Protein AF-G2P7A4-F1 (afdb_monomer_lite)

Organism: Streptomyces violaceusniger (strain Tu 4113) (NCBI:txid653045)

Radius of gyration: 22.6 Å; chains: 1; bounding box: 51×27×84 Å

Structure (mmCIF, N/CA/C/O backbone):
data_AF-G2P7A4-F1
#
_entry.id   AF-G2P7A4-F1
#
loop_
_atom_site.group_PDB
_atom_site.id
_atom_site.type_symbol
_atom_site.label_atom_id
_atom_site.label_alt_id
_atom_site.label_comp_id
_atom_site.label_asym_id
_atom_site.label_entity_id
_atom_site.label_seq_id
_atom_site.pdbx_PDB_ins_code
_atom_site.Cartn_x
_atom_site.Cartn_y
_atom_site.Cartn_z
_atom_site.occupancy
_atom_site.B_iso_or_equiv
_atom_site.auth_seq_id
_atom_site.auth_comp_id
_atom_site.auth_asym_id
_atom_site.auth_atom_id
_atom_site.pdbx_PDB_model_num
ATOM 1 N N . MET A 1 1 ? 0.498 9.016 57.100 1.00 45.22 1 MET A N 1
ATOM 2 C CA . MET A 1 1 ? -0.504 8.075 56.561 1.00 45.22 1 MET A CA 1
ATOM 3 C C . MET A 1 1 ? -0.333 8.065 55.047 1.00 45.22 1 MET A C 1
ATOM 5 O O . MET A 1 1 ? -0.877 8.931 54.381 1.00 45.22 1 MET A O 1
ATOM 9 N N . SER A 1 2 ? 0.540 7.191 54.533 1.00 41.25 2 SER A N 1
ATOM 10 C CA . SER A 1 2 ? 0.817 7.061 53.093 1.00 41.25 2 SER A CA 1
ATOM 11 C C . SER A 1 2 ? -0.168 6.076 52.479 1.00 41.25 2 SER A C 1
ATOM 13 O O . SER A 1 2 ? -0.226 4.931 52.918 1.00 41.25 2 SER A O 1
ATOM 15 N N . SER A 1 3 ? -0.929 6.524 51.482 1.00 40.34 3 SER A N 1
ATOM 16 C CA . SER A 1 3 ? -1.832 5.683 50.697 1.00 40.34 3 SER A CA 1
ATOM 17 C C . SER A 1 3 ? -1.166 5.356 49.363 1.00 40.34 3 SER A C 1
ATOM 19 O O . SER A 1 3 ? -1.001 6.232 48.518 1.00 40.34 3 SER A O 1
ATOM 21 N N . THR A 1 4 ? -0.758 4.101 49.192 1.00 39.97 4 THR A N 1
ATOM 22 C CA . THR A 1 4 ? -0.244 3.553 47.933 1.00 39.97 4 THR A CA 1
ATOM 23 C C . THR A 1 4 ? -1.418 2.970 47.152 1.00 39.97 4 THR A C 1
ATOM 25 O O . THR A 1 4 ? -2.049 2.023 47.612 1.00 39.97 4 THR A O 1
ATOM 28 N N . VAL A 1 5 ? -1.720 3.528 45.978 1.00 39.47 5 VAL A N 1
ATOM 29 C CA . VAL A 1 5 ? -2.688 2.952 45.031 1.00 39.47 5 VAL A CA 1
ATOM 30 C C . VAL A 1 5 ? -1.926 2.040 44.061 1.00 39.47 5 VAL A C 1
ATOM 32 O O . VAL A 1 5 ? -1.013 2.528 43.392 1.00 39.47 5 VAL A O 1
ATOM 35 N N . PRO A 1 6 ? -2.248 0.740 43.953 1.00 40.22 6 PRO A N 1
ATOM 36 C CA . PRO A 1 6 ? -1.649 -0.118 42.940 1.00 40.22 6 PRO A CA 1
ATOM 37 C C . PRO A 1 6 ? -2.326 0.106 41.580 1.00 40.22 6 PRO A C 1
ATOM 39 O O . PRO A 1 6 ? -3.529 -0.088 41.418 1.00 40.22 6 PRO A O 1
ATOM 42 N N . ASN A 1 7 ? -1.525 0.512 40.595 1.00 36.56 7 ASN A N 1
ATOM 43 C CA . ASN A 1 7 ? -1.915 0.658 39.196 1.00 36.56 7 ASN A CA 1
ATOM 44 C C . ASN A 1 7 ? -1.811 -0.710 38.496 1.00 36.56 7 ASN A C 1
ATOM 46 O O . ASN A 1 7 ? -0.721 -1.140 38.123 1.00 36.56 7 ASN A O 1
ATOM 50 N N . HIS A 1 8 ? -2.932 -1.418 38.358 1.00 39.25 8 HIS A N 1
ATOM 51 C CA . HIS A 1 8 ? -3.013 -2.706 37.662 1.00 39.25 8 HIS A CA 1
ATOM 52 C C . HIS A 1 8 ? -3.440 -2.491 36.198 1.00 39.25 8 HIS A C 1
ATOM 54 O O . HIS A 1 8 ? -4.544 -2.844 35.787 1.00 39.25 8 HIS A O 1
ATOM 60 N N . LEU A 1 9 ? -2.561 -1.899 35.381 1.00 41.28 9 LEU A N 1
ATOM 61 C CA . LEU A 1 9 ? -2.730 -1.908 33.925 1.00 41.28 9 LEU A CA 1
ATOM 62 C C . LEU A 1 9 ? -2.403 -3.313 33.407 1.00 41.28 9 LEU A C 1
ATOM 64 O O . LEU A 1 9 ? -1.245 -3.710 33.283 1.00 41.28 9 LEU A O 1
ATOM 68 N N . SER A 1 10 ? -3.461 -4.085 33.160 1.00 48.38 10 SER A N 1
ATOM 69 C CA . SER A 1 10 ? -3.388 -5.411 32.555 1.00 48.38 10 SER A CA 1
ATOM 70 C C . SER A 1 10 ? -2.773 -5.323 31.161 1.00 48.38 10 SER A C 1
ATOM 72 O O . SER A 1 10 ? -3.287 -4.642 30.275 1.00 48.38 10 SER A O 1
ATOM 74 N N . GLN A 1 11 ? -1.676 -6.053 30.975 1.00 41.50 11 GLN A N 1
ATOM 75 C CA . GLN A 1 11 ? -1.030 -6.285 29.691 1.00 41.50 11 GLN A CA 1
ATOM 76 C C . GLN A 1 11 ? -1.980 -7.077 28.782 1.00 41.50 11 GLN A C 1
ATOM 78 O O . GLN A 1 11 ? -2.026 -8.306 28.813 1.00 41.50 11 GLN A O 1
ATOM 83 N N . VAL A 1 12 ? -2.763 -6.376 27.966 1.00 39.72 12 VAL A N 1
ATOM 84 C CA . VAL A 1 12 ? -3.417 -6.991 26.809 1.00 39.72 12 VAL A CA 1
ATOM 85 C C . VAL A 1 12 ? -2.357 -7.091 25.719 1.00 39.72 12 VAL A C 1
ATOM 87 O O . VAL A 1 12 ? -2.059 -6.126 25.022 1.00 39.72 12 VAL A O 1
ATOM 90 N N . THR A 1 13 ? -1.722 -8.257 25.627 1.00 47.97 13 THR A N 1
ATOM 91 C CA . THR A 1 13 ? -0.756 -8.570 24.573 1.00 47.97 13 THR A CA 1
ATOM 92 C C . THR A 1 13 ? -1.449 -8.593 23.207 1.00 47.97 13 THR A C 1
ATOM 94 O O . THR A 1 13 ? -2.620 -8.963 23.094 1.00 47.97 13 THR A O 1
ATOM 97 N N . ALA A 1 14 ? -0.715 -8.236 22.148 1.00 41.31 14 ALA A N 1
ATOM 98 C CA . ALA A 1 14 ? -1.199 -8.208 20.762 1.00 41.31 14 ALA A CA 1
ATOM 99 C C . ALA A 1 14 ? -1.868 -9.525 20.304 1.00 41.31 14 ALA A C 1
ATOM 101 O O . ALA A 1 14 ? -2.725 -9.520 19.422 1.00 41.31 14 ALA A O 1
ATOM 102 N N . ALA A 1 15 ? -1.538 -10.650 20.948 1.00 41.12 15 ALA A N 1
ATOM 103 C CA . ALA A 1 15 ? -2.163 -11.948 20.711 1.00 41.12 15 ALA A CA 1
ATOM 104 C C . ALA A 1 15 ? -3.667 -11.980 21.048 1.00 41.12 15 ALA A C 1
ATOM 106 O O . ALA A 1 15 ? -4.415 -12.703 20.397 1.00 41.12 15 ALA A O 1
ATOM 107 N N . LYS A 1 16 ? -4.133 -11.184 22.021 1.00 39.34 16 LYS A N 1
ATOM 108 C CA . LYS A 1 16 ? -5.538 -11.193 22.463 1.00 39.34 16 LYS A CA 1
ATOM 109 C C . LYS A 1 16 ? -6.453 -10.338 21.578 1.00 39.34 16 LYS A C 1
ATOM 111 O O . LYS A 1 16 ? -7.638 -10.626 21.483 1.00 39.34 16 LYS A O 1
ATOM 116 N N . VAL A 1 17 ? -5.900 -9.337 20.886 1.00 45.00 17 VAL A N 1
ATOM 117 C CA . VAL A 1 17 ? -6.639 -8.489 19.927 1.00 45.00 17 VAL A CA 1
ATOM 118 C C . VAL A 1 17 ? -6.922 -9.242 18.619 1.00 45.00 17 VAL A C 1
ATOM 120 O O . VAL A 1 17 ? -7.972 -9.056 18.013 1.00 45.00 17 VAL A O 1
ATOM 123 N N . ARG A 1 18 ? -6.044 -10.174 18.221 1.00 44.34 18 ARG A N 1
ATOM 124 C CA . ARG A 1 18 ? -6.181 -10.963 16.979 1.00 44.34 18 ARG A CA 1
ATOM 125 C C . ARG A 1 18 ? -7.376 -11.924 16.948 1.00 44.34 18 ARG A C 1
ATOM 127 O O . ARG A 1 18 ? -7.740 -12.371 15.869 1.00 44.34 18 ARG A O 1
ATOM 134 N N . ALA A 1 19 ? -7.978 -12.245 18.093 1.00 44.28 19 ALA A N 1
ATOM 135 C CA . ALA A 1 19 ? -9.075 -13.211 18.180 1.00 44.28 19 ALA A CA 1
ATOM 136 C C . ALA A 1 19 ? -10.484 -12.581 18.118 1.00 44.28 19 ALA A C 1
ATOM 138 O O . ALA A 1 19 ? -11.465 -13.318 18.128 1.00 44.28 19 ALA A O 1
ATOM 139 N N . ALA A 1 20 ? -10.606 -11.246 18.084 1.00 43.00 20 ALA A N 1
ATOM 140 C CA . ALA A 1 20 ? -11.881 -10.557 18.319 1.00 43.00 20 ALA A CA 1
ATOM 141 C C . ALA A 1 20 ? -12.606 -10.028 17.064 1.00 43.00 20 ALA A C 1
ATOM 143 O O . ALA A 1 20 ? -13.711 -9.511 17.196 1.00 43.00 20 ALA A O 1
ATOM 144 N N . LEU A 1 21 ? -12.036 -10.156 15.859 1.00 40.84 21 LEU A N 1
ATOM 145 C CA . LEU A 1 21 ? -12.681 -9.705 14.617 1.00 40.84 21 LEU A CA 1
ATOM 146 C C . LEU A 1 21 ? -12.811 -10.869 13.624 1.00 40.84 21 LEU A C 1
ATOM 148 O O . LEU A 1 21 ? -11.877 -11.133 12.864 1.00 40.84 21 LEU A O 1
ATOM 152 N N . PRO A 1 22 ? -13.941 -11.600 13.620 1.00 38.84 22 PRO A N 1
ATOM 153 C CA . PRO A 1 22 ? -14.238 -12.522 12.533 1.00 38.84 22 PRO A CA 1
ATOM 154 C C . PRO A 1 22 ? -14.426 -11.717 11.237 1.00 38.84 22 PRO A C 1
ATOM 156 O O . PRO A 1 22 ? -15.306 -10.867 11.168 1.00 38.84 22 PRO A O 1
ATOM 159 N N . GLY A 1 23 ? -13.598 -11.976 10.219 1.00 45.53 23 GLY A N 1
ATOM 160 C CA . GLY A 1 23 ? -13.820 -11.462 8.859 1.00 45.53 23 GLY A CA 1
ATOM 161 C C . GLY A 1 23 ? -12.679 -10.678 8.208 1.00 45.53 23 GLY A C 1
ATOM 162 O O . GLY A 1 23 ? -12.798 -10.384 7.026 1.00 45.53 23 GLY A O 1
ATOM 163 N N . ILE A 1 24 ? -11.573 -10.376 8.901 1.00 45.38 24 ILE A N 1
ATOM 164 C CA . ILE A 1 24 ? -10.385 -9.799 8.243 1.00 45.38 24 ILE A CA 1
ATOM 165 C C . ILE A 1 24 ? -9.489 -10.954 7.774 1.00 45.38 24 ILE A C 1
ATOM 167 O O . ILE A 1 24 ? -8.950 -11.669 8.627 1.00 45.38 24 ILE A O 1
ATOM 171 N N . PRO A 1 25 ? -9.310 -11.177 6.457 1.00 43.38 25 PRO A N 1
ATOM 172 C CA . PRO A 1 25 ? -8.345 -12.151 5.968 1.00 43.38 25 PRO A CA 1
ATOM 173 C C . PRO A 1 25 ? -6.956 -11.771 6.488 1.00 43.38 25 PRO A C 1
ATOM 175 O O . PRO A 1 25 ? -6.460 -10.678 6.219 1.00 43.38 25 PRO A O 1
ATOM 178 N N . GLN A 1 26 ? -6.322 -12.657 7.260 1.00 48.78 26 GLN A N 1
ATOM 179 C CA . GLN A 1 26 ? -4.912 -12.486 7.591 1.00 48.78 26 GLN A CA 1
ATOM 180 C C . GLN A 1 26 ? -4.106 -12.710 6.316 1.00 48.78 26 GLN A C 1
ATOM 182 O O . GLN A 1 26 ? -4.033 -13.831 5.814 1.00 48.78 26 GLN A O 1
ATOM 187 N N . GLN A 1 27 ? -3.507 -11.645 5.791 1.00 47.47 27 GLN A N 1
ATOM 188 C CA . GLN A 1 27 ? -2.540 -11.765 4.711 1.00 47.47 27 GLN A CA 1
ATOM 189 C C . GLN A 1 27 ? -1.304 -12.492 5.278 1.00 47.47 27 GLN A C 1
ATOM 191 O O . GLN A 1 27 ? -0.751 -12.043 6.289 1.00 47.47 27 GLN A O 1
ATOM 196 N N . PRO A 1 28 ? -0.890 -13.643 4.717 1.00 39.47 28 PRO A N 1
ATOM 197 C CA . PRO A 1 28 ? 0.279 -14.353 5.210 1.00 39.47 28 PRO A CA 1
ATOM 198 C C . PRO A 1 28 ? 1.520 -13.483 5.000 1.00 39.47 28 PRO A C 1
ATOM 200 O O . PRO A 1 28 ? 1.812 -13.054 3.884 1.00 39.47 28 PRO A O 1
ATOM 203 N N . ALA A 1 29 ? 2.260 -13.227 6.080 1.00 45.28 29 ALA A N 1
ATOM 204 C CA . ALA A 1 29 ? 3.572 -12.608 5.991 1.00 45.28 29 ALA A CA 1
ATOM 205 C C . ALA A 1 29 ? 4.505 -13.587 5.268 1.00 45.28 29 ALA A C 1
ATOM 207 O O . ALA A 1 29 ? 4.845 -14.638 5.812 1.00 45.28 29 ALA A O 1
ATOM 208 N N . ARG A 1 30 ? 4.888 -13.275 4.027 1.00 46.78 30 ARG A N 1
ATOM 209 C CA . ARG A 1 30 ? 5.961 -14.005 3.354 1.00 46.78 30 ARG A CA 1
ATOM 210 C C . ARG A 1 30 ? 7.271 -13.592 4.022 1.00 46.78 30 ARG A C 1
ATOM 212 O O . ARG A 1 30 ? 7.644 -12.423 4.004 1.00 46.78 30 ARG A O 1
ATOM 219 N N . GLU A 1 31 ? 7.901 -14.560 4.676 1.00 44.41 31 GLU A N 1
ATOM 220 C CA . GLU A 1 31 ? 9.216 -14.444 5.298 1.00 44.41 31 GLU A CA 1
ATOM 221 C C . GLU A 1 31 ? 10.221 -13.942 4.251 1.00 44.41 31 GLU A C 1
ATOM 223 O O . GLU A 1 31 ? 10.240 -14.438 3.122 1.00 44.41 31 GLU A O 1
ATOM 228 N N . ALA A 1 32 ? 10.986 -12.905 4.597 1.00 50.00 32 ALA A N 1
ATOM 229 C CA . ALA A 1 32 ? 11.950 -12.281 3.701 1.00 50.00 32 ALA A CA 1
ATOM 230 C C . ALA A 1 32 ? 13.029 -13.308 3.324 1.00 50.00 32 ALA A C 1
ATOM 232 O O . ALA A 1 32 ? 13.925 -13.592 4.117 1.00 50.00 32 ALA A O 1
ATOM 233 N N . ALA A 1 33 ? 12.900 -13.903 2.139 1.00 49.16 33 ALA A N 1
ATOM 234 C CA . ALA A 1 33 ? 13.882 -14.828 1.601 1.00 49.16 33 ALA A CA 1
ATOM 235 C C . ALA A 1 33 ? 15.216 -14.106 1.343 1.00 49.16 33 ALA A C 1
ATOM 237 O O . ALA A 1 33 ? 15.243 -12.921 1.006 1.00 49.16 33 ALA A O 1
ATOM 238 N N . ASP A 1 34 ? 16.299 -14.857 1.536 1.00 47.84 34 ASP A N 1
ATOM 239 C CA . ASP A 1 34 ? 17.701 -14.508 1.302 1.00 47.84 34 ASP A CA 1
ATOM 240 C C . ASP A 1 34 ? 17.876 -13.743 -0.025 1.00 47.84 34 ASP A C 1
ATOM 242 O O . ASP A 1 34 ? 17.571 -14.264 -1.101 1.00 47.84 34 ASP A O 1
ATOM 246 N N . ARG A 1 35 ? 18.272 -12.468 0.059 1.00 55.62 35 ARG A N 1
ATOM 247 C CA . ARG A 1 35 ? 18.278 -11.541 -1.080 1.00 55.62 35 ARG A CA 1
ATOM 248 C C . ARG A 1 35 ? 19.548 -11.737 -1.899 1.00 55.62 35 ARG A C 1
ATOM 250 O O . ARG A 1 35 ? 20.642 -11.430 -1.437 1.00 55.62 35 ARG A O 1
ATOM 257 N N . SER A 1 36 ? 19.399 -12.239 -3.121 1.00 55.47 36 SER A N 1
ATOM 258 C CA . SER A 1 36 ? 20.453 -12.178 -4.132 1.00 55.47 36 SER A CA 1
ATOM 259 C C . SER A 1 36 ? 20.426 -10.799 -4.793 1.00 55.47 36 SER A C 1
ATOM 261 O O . SER A 1 36 ? 19.370 -10.367 -5.241 1.00 55.47 36 SER A O 1
ATOM 263 N N . ASP A 1 37 ? 21.576 -10.125 -4.880 1.00 61.28 37 ASP A N 1
ATOM 264 C CA . ASP A 1 37 ? 21.708 -8.781 -5.477 1.00 61.28 37 ASP A CA 1
ATOM 265 C C . ASP A 1 37 ? 21.516 -8.751 -7.013 1.00 61.28 37 ASP A C 1
ATOM 267 O O . ASP A 1 37 ? 21.608 -7.690 -7.630 1.00 61.28 37 ASP A O 1
ATOM 271 N N . ALA A 1 38 ? 21.283 -9.897 -7.663 1.00 65.56 38 ALA A N 1
ATOM 272 C CA . ALA A 1 38 ? 21.059 -9.962 -9.105 1.00 65.56 38 ALA A CA 1
ATOM 273 C C . ALA A 1 38 ? 19.557 -9.845 -9.439 1.00 65.56 38 ALA A C 1
ATOM 275 O O . ALA A 1 38 ? 18.755 -10.577 -8.849 1.00 65.56 38 ALA A O 1
ATOM 276 N N . PRO A 1 39 ? 19.158 -8.989 -10.403 1.00 71.25 39 PRO A N 1
ATOM 277 C CA . PRO A 1 39 ? 17.772 -8.920 -10.850 1.00 71.25 39 PRO A CA 1
ATOM 278 C C . PRO A 1 39 ? 17.309 -10.288 -11.358 1.00 71.25 39 PRO A C 1
ATOM 280 O O . PRO A 1 39 ? 18.023 -10.989 -12.080 1.00 71.25 39 PRO A O 1
ATOM 283 N N . THR A 1 40 ? 16.104 -10.682 -10.950 1.00 86.00 40 THR A N 1
ATOM 284 C CA . THR A 1 40 ? 15.512 -11.952 -11.375 1.00 86.00 40 THR A CA 1
ATOM 285 C C . THR A 1 40 ? 14.758 -11.727 -12.676 1.00 86.00 40 THR A C 1
ATOM 287 O O . THR A 1 40 ? 13.942 -10.813 -12.766 1.00 86.00 40 THR A O 1
ATOM 290 N N . LEU A 1 41 ? 15.017 -12.560 -13.687 1.00 94.19 41 LEU A N 1
ATOM 291 C CA . LEU A 1 41 ? 14.226 -12.540 -14.914 1.00 94.19 41 LEU A CA 1
ATOM 292 C C . LEU A 1 41 ? 12.868 -13.197 -14.668 1.00 94.19 41 LEU A C 1
ATOM 294 O O . LEU A 1 41 ? 12.808 -14.380 -14.324 1.00 94.19 41 LEU A O 1
ATOM 298 N N . SER A 1 42 ? 11.793 -12.449 -14.901 1.00 94.19 42 SER A N 1
ATOM 299 C CA . SER A 1 42 ? 10.417 -12.941 -14.790 1.00 94.19 42 SER A CA 1
ATOM 300 C C . SER A 1 42 ? 9.715 -12.889 -16.147 1.00 94.19 42 SER A C 1
ATOM 302 O O . SER A 1 42 ? 9.976 -11.971 -16.929 1.00 94.19 42 SER A O 1
ATOM 304 N N . PRO A 1 43 ? 8.844 -13.862 -16.467 1.00 97.38 43 PRO A N 1
ATOM 305 C CA . PRO A 1 43 ? 8.045 -13.808 -17.684 1.00 97.38 43 PRO A CA 1
ATOM 306 C C . PRO A 1 43 ? 6.958 -12.726 -17.575 1.00 97.38 43 PRO A C 1
ATOM 308 O O . PRO A 1 43 ? 6.383 -12.542 -16.504 1.00 97.38 43 PRO A O 1
ATOM 311 N N . ALA A 1 44 ? 6.657 -12.057 -18.687 1.00 97.44 44 ALA A N 1
ATOM 312 C CA . ALA A 1 44 ? 5.577 -11.082 -18.823 1.00 97.44 44 ALA A CA 1
ATOM 313 C C . ALA A 1 44 ? 4.817 -11.288 -20.140 1.00 97.44 44 ALA A C 1
ATOM 315 O O . ALA A 1 44 ? 5.422 -11.694 -21.139 1.00 97.44 44 ALA A O 1
ATOM 316 N N . LEU A 1 45 ? 3.512 -11.008 -20.152 1.00 98.00 45 LEU A N 1
ATOM 317 C CA . LEU A 1 45 ? 2.660 -11.139 -21.336 1.00 98.00 45 LEU A CA 1
ATOM 318 C C . LEU A 1 45 ? 2.415 -9.768 -21.984 1.00 98.00 45 LEU A C 1
ATOM 320 O O . LEU A 1 45 ? 1.768 -8.917 -21.390 1.00 98.00 45 LEU A O 1
ATOM 324 N N . VAL A 1 46 ? 2.936 -9.558 -23.197 1.00 97.38 46 VAL A N 1
ATOM 325 C CA . VAL A 1 46 ? 2.821 -8.292 -23.941 1.00 97.38 46 VAL A CA 1
ATOM 326 C C . VAL A 1 46 ? 2.304 -8.559 -25.348 1.00 97.38 46 VAL A C 1
ATOM 328 O O . VAL A 1 46 ? 2.975 -9.226 -26.138 1.00 97.38 46 VAL A O 1
ATOM 331 N N . GLN A 1 47 ? 1.131 -8.027 -25.684 1.00 97.19 47 GLN A N 1
ATOM 332 C CA . GLN A 1 47 ? 0.459 -8.241 -26.973 1.00 97.19 47 GLN A CA 1
ATOM 333 C C . GLN A 1 47 ? 0.392 -9.728 -27.381 1.00 97.19 47 GLN A C 1
ATOM 335 O O . GLN A 1 47 ? 0.685 -10.104 -28.522 1.00 97.19 47 GLN A O 1
ATOM 340 N N . GLY A 1 48 ? 0.061 -10.600 -26.429 1.00 96.75 48 GLY A N 1
ATOM 341 C CA . GLY A 1 48 ? -0.017 -12.049 -26.606 1.00 96.75 48 GLY A CA 1
ATOM 342 C C . GLY A 1 48 ? 1.337 -12.760 -26.726 1.00 96.75 48 GLY A C 1
ATOM 343 O O . GLY A 1 48 ? 1.371 -13.961 -27.006 1.00 96.75 48 GLY A O 1
ATOM 344 N N . GLN A 1 49 ? 2.456 -12.055 -26.530 1.00 97.81 49 GLN A N 1
ATOM 345 C CA . GLN A 1 49 ? 3.804 -12.620 -26.549 1.00 97.81 49 GLN A CA 1
ATOM 346 C C . GLN A 1 49 ? 4.377 -12.716 -25.138 1.00 97.81 49 GLN A C 1
ATOM 348 O O . GLN A 1 49 ? 4.325 -11.763 -24.368 1.00 97.81 49 GLN A O 1
ATOM 353 N N . THR A 1 50 ? 4.982 -13.857 -24.807 1.00 98.06 50 THR A N 1
ATOM 354 C CA . THR A 1 50 ? 5.759 -13.989 -23.571 1.00 98.06 50 THR A CA 1
ATOM 355 C C . THR A 1 50 ? 7.162 -13.435 -23.783 1.00 98.06 50 THR A C 1
ATOM 357 O O . THR A 1 50 ? 7.928 -13.965 -24.590 1.00 98.06 50 THR A O 1
ATOM 360 N N . ILE A 1 51 ? 7.506 -12.397 -23.028 1.00 97.12 51 ILE A N 1
ATOM 361 C CA . ILE A 1 51 ? 8.857 -11.838 -22.936 1.00 97.12 51 ILE A CA 1
ATOM 362 C C . ILE A 1 51 ? 9.427 -12.081 -21.536 1.00 97.12 51 ILE A C 1
ATOM 364 O O . ILE A 1 51 ? 8.693 -12.450 -20.624 1.00 97.12 51 ILE A O 1
ATOM 368 N N . TYR A 1 52 ? 10.731 -11.874 -21.356 1.00 96.69 52 TYR A N 1
ATOM 369 C CA . TYR A 1 52 ? 11.373 -11.906 -20.040 1.00 96.69 52 TYR A CA 1
ATOM 370 C C . TYR A 1 52 ? 11.881 -10.513 -19.695 1.00 96.69 52 TYR A C 1
ATOM 372 O O . TYR A 1 52 ? 12.573 -9.894 -20.505 1.00 96.69 52 TYR A O 1
ATOM 380 N N . ILE A 1 53 ? 11.541 -10.046 -18.500 1.00 94.38 53 ILE A N 1
ATOM 381 C CA . ILE A 1 53 ? 11.913 -8.730 -17.982 1.00 94.38 53 ILE A CA 1
ATOM 382 C C . ILE A 1 53 ? 12.741 -8.874 -16.712 1.00 94.38 53 ILE A C 1
ATOM 384 O O . ILE A 1 53 ? 12.621 -9.864 -15.989 1.00 94.38 53 ILE A O 1
ATOM 388 N N . GLU A 1 54 ? 13.566 -7.875 -16.430 1.00 93.25 54 GLU A N 1
ATOM 389 C CA . GLU A 1 54 ? 14.276 -7.777 -15.160 1.00 93.25 54 GLU A CA 1
ATOM 390 C C . GLU A 1 54 ? 13.322 -7.278 -14.075 1.00 93.25 54 GLU A C 1
ATOM 392 O O . GLU A 1 54 ? 12.743 -6.203 -14.195 1.00 93.25 54 GLU A O 1
ATOM 397 N N . CYS A 1 55 ? 13.162 -8.054 -13.006 1.00 92.75 55 CYS A N 1
ATOM 398 C CA . CYS A 1 55 ? 12.390 -7.653 -11.840 1.00 92.75 55 CYS A CA 1
ATOM 399 C C . CYS A 1 55 ? 13.319 -7.306 -10.669 1.00 92.75 55 CYS A C 1
ATOM 401 O O . CYS A 1 55 ? 14.212 -8.103 -10.344 1.00 92.75 55 CYS A O 1
ATOM 403 N N . PRO A 1 56 ? 13.076 -6.173 -9.981 1.00 91.25 56 PRO A N 1
ATOM 404 C CA . PRO A 1 56 ? 13.659 -5.911 -8.671 1.00 91.25 56 PRO A CA 1
ATOM 405 C C . PRO A 1 56 ? 13.328 -7.024 -7.667 1.00 91.25 56 PRO A C 1
ATOM 407 O O . PRO A 1 56 ? 12.291 -7.680 -7.774 1.00 91.25 56 PRO A O 1
ATOM 410 N N . ASP A 1 57 ? 14.171 -7.189 -6.648 1.00 91.00 57 ASP A N 1
ATOM 411 C CA . ASP A 1 57 ? 14.021 -8.197 -5.586 1.00 91.00 57 ASP A CA 1
ATOM 412 C C . ASP A 1 57 ? 12.692 -8.085 -4.815 1.00 91.00 57 ASP A C 1
ATOM 414 O O . ASP A 1 57 ? 12.145 -9.080 -4.337 1.00 91.00 57 ASP A O 1
ATOM 418 N N . TYR A 1 58 ? 12.157 -6.870 -4.703 1.00 91.75 58 TYR A N 1
ATOM 419 C CA . TYR A 1 58 ? 10.884 -6.597 -4.049 1.00 91.75 58 TYR A CA 1
ATOM 420 C C . TYR A 1 58 ? 9.663 -6.827 -4.948 1.00 91.75 58 TYR A C 1
ATOM 422 O O . TYR A 1 58 ? 8.539 -6.785 -4.442 1.00 91.75 58 TYR A O 1
ATOM 430 N N . CYS A 1 59 ? 9.844 -7.023 -6.257 1.00 94.69 59 CYS A N 1
ATOM 431 C CA . CYS A 1 59 ? 8.729 -7.153 -7.186 1.00 94.69 59 CYS A CA 1
ATOM 432 C C . CYS A 1 59 ? 7.956 -8.449 -6.911 1.00 94.69 59 CYS A C 1
ATOM 434 O O . CYS A 1 59 ? 8.516 -9.543 -6.887 1.00 94.69 59 CYS A O 1
ATOM 436 N N . GLN A 1 60 ? 6.651 -8.318 -6.693 1.00 95.31 60 GLN A N 1
ATOM 437 C CA . GLN A 1 60 ? 5.723 -9.423 -6.439 1.00 95.31 60 GLN A CA 1
ATOM 438 C C . GLN A 1 60 ? 4.557 -9.435 -7.434 1.00 95.31 60 GLN A C 1
ATOM 440 O O . GLN A 1 60 ? 3.637 -10.236 -7.271 1.00 95.31 60 GLN A O 1
ATOM 445 N N . ALA A 1 61 ? 4.580 -8.549 -8.432 1.00 92.75 61 ALA A N 1
ATOM 446 C CA . ALA A 1 61 ? 3.570 -8.486 -9.476 1.00 92.75 61 ALA A CA 1
ATOM 447 C C . ALA A 1 61 ? 3.585 -9.761 -10.336 1.00 92.75 61 ALA A C 1
ATOM 449 O O . ALA A 1 61 ? 4.645 -10.267 -10.712 1.00 92.75 61 ALA A O 1
ATOM 450 N N . ASP A 1 62 ? 2.396 -10.273 -10.657 1.00 94.69 62 ASP A N 1
ATOM 451 C CA . ASP A 1 62 ? 2.232 -11.337 -11.644 1.00 94.69 62 ASP A CA 1
ATOM 452 C C . ASP A 1 62 ? 2.112 -10.715 -13.039 1.00 94.69 62 ASP A C 1
ATOM 454 O O . ASP A 1 62 ? 1.024 -10.373 -13.498 1.00 94.69 62 ASP A O 1
ATOM 458 N N . HIS A 1 63 ? 3.249 -10.565 -13.716 1.00 95.88 63 HIS A N 1
ATOM 459 C CA . HIS A 1 63 ? 3.313 -9.964 -15.050 1.00 95.88 63 HIS A CA 1
ATOM 460 C C . HIS A 1 63 ? 2.705 -10.845 -16.161 1.00 95.88 63 HIS A C 1
ATOM 462 O O . HIS A 1 63 ? 2.680 -10.438 -17.321 1.00 95.88 63 HIS A O 1
ATOM 468 N N . MET A 1 64 ? 2.227 -12.051 -15.833 1.00 97.12 64 MET A N 1
ATOM 469 C CA . MET A 1 64 ? 1.500 -12.931 -16.752 1.00 97.12 64 MET A CA 1
ATOM 470 C C . MET A 1 64 ? -0.021 -12.873 -16.550 1.00 97.12 64 MET A C 1
ATOM 472 O O . MET A 1 64 ? -0.752 -13.468 -17.345 1.00 97.12 64 MET A O 1
ATOM 476 N N . ALA A 1 65 ? -0.505 -12.198 -15.501 1.00 95.44 65 ALA A N 1
ATOM 477 C CA . ALA A 1 65 ? -1.930 -12.122 -15.182 1.00 95.44 65 ALA A CA 1
ATOM 478 C C . ALA A 1 65 ? -2.728 -11.255 -16.171 1.00 95.44 65 ALA A C 1
ATOM 480 O O . ALA A 1 65 ? -3.928 -11.476 -16.342 1.00 95.44 65 ALA A O 1
ATOM 481 N N . GLU A 1 66 ? -2.072 -10.296 -16.825 1.00 91.94 66 GLU A N 1
ATOM 482 C CA . GLU A 1 66 ? -2.679 -9.371 -17.781 1.00 91.94 66 GLU A CA 1
ATOM 483 C C . GLU A 1 66 ? -1.840 -9.282 -19.061 1.00 91.94 66 GLU A C 1
ATOM 485 O O . GLU A 1 66 ? -0.612 -9.278 -19.009 1.00 91.94 66 GLU A O 1
ATOM 490 N N . ASP A 1 67 ? -2.519 -9.232 -20.212 1.00 95.62 67 ASP A N 1
ATOM 491 C CA . ASP A 1 67 ? -1.894 -8.999 -21.516 1.00 95.62 67 ASP A CA 1
ATOM 492 C C . ASP A 1 67 ? -1.793 -7.493 -21.769 1.00 95.62 67 ASP A C 1
ATOM 494 O O . ASP A 1 67 ? -2.747 -6.851 -22.219 1.00 95.62 67 ASP A O 1
ATOM 498 N N . ILE A 1 68 ? -0.644 -6.921 -21.425 1.00 94.44 68 ILE A N 1
ATOM 499 C CA . ILE A 1 68 ? -0.414 -5.477 -21.493 1.00 94.44 68 ILE A CA 1
ATOM 500 C C . ILE A 1 68 ? -0.086 -5.010 -22.917 1.00 94.44 68 ILE A C 1
ATOM 502 O O . ILE A 1 68 ? 0.498 -5.726 -23.738 1.00 94.44 68 ILE A O 1
ATOM 506 N N . ALA A 1 69 ? -0.463 -3.766 -23.220 1.00 95.25 69 ALA A N 1
ATOM 507 C CA . ALA A 1 69 ? -0.343 -3.202 -24.561 1.00 95.25 69 ALA A CA 1
ATOM 508 C C . ALA A 1 69 ? 1.094 -2.796 -24.916 1.00 95.25 69 ALA A C 1
ATOM 510 O O . ALA A 1 69 ? 1.516 -3.005 -26.057 1.00 95.25 69 ALA A O 1
ATOM 511 N N . PHE A 1 70 ? 1.843 -2.224 -23.969 1.00 93.94 70 PHE A N 1
ATOM 512 C CA . PHE A 1 70 ? 3.212 -1.766 -24.185 1.00 93.94 70 PHE A CA 1
ATOM 513 C C . PHE A 1 70 ? 4.130 -2.242 -23.062 1.00 93.94 70 PHE A C 1
ATOM 515 O O . PHE A 1 70 ? 3.764 -2.223 -21.895 1.00 93.94 70 PHE A O 1
ATOM 522 N N . ILE A 1 71 ? 5.369 -2.612 -23.406 1.00 91.00 71 ILE A N 1
ATOM 523 C CA . ILE A 1 71 ? 6.383 -3.013 -22.413 1.00 91.00 71 ILE A CA 1
ATOM 524 C C . ILE A 1 71 ? 6.670 -1.909 -21.382 1.00 91.00 71 ILE A C 1
ATOM 526 O O . ILE A 1 71 ? 7.044 -2.208 -20.256 1.00 91.00 71 ILE A O 1
ATOM 530 N N . GLY A 1 72 ? 6.483 -0.641 -21.767 1.00 89.12 72 GLY A N 1
ATOM 531 C CA . GLY A 1 72 ? 6.639 0.507 -20.873 1.00 89.12 72 GLY A CA 1
ATOM 532 C C . GLY A 1 72 ? 5.528 0.643 -19.830 1.00 89.12 72 GLY A C 1
ATOM 533 O O . GLY A 1 72 ? 5.721 1.383 -18.878 1.00 89.12 72 GLY A O 1
ATOM 534 N N . ASP A 1 73 ? 4.418 -0.085 -19.979 1.00 91.00 73 ASP A N 1
ATOM 535 C CA . ASP A 1 73 ? 3.320 -0.104 -19.004 1.00 91.00 73 ASP A CA 1
ATOM 536 C C . ASP A 1 73 ? 3.530 -1.186 -17.925 1.00 91.00 73 ASP A C 1
ATOM 538 O O . ASP A 1 73 ? 2.640 -1.460 -17.123 1.00 91.00 73 ASP A O 1
ATOM 542 N N . ILE A 1 74 ? 4.685 -1.864 -17.919 1.00 91.75 74 ILE A N 1
ATOM 543 C CA . ILE A 1 74 ? 5.016 -2.830 -16.873 1.00 91.75 74 ILE A CA 1
ATOM 544 C C . ILE A 1 74 ? 5.421 -2.090 -15.604 1.00 91.75 74 ILE A C 1
ATOM 546 O O . ILE A 1 74 ? 6.530 -1.566 -15.503 1.00 91.75 74 ILE A O 1
ATOM 550 N N . ASP A 1 75 ? 4.561 -2.166 -14.596 1.00 91.81 75 ASP A N 1
ATOM 551 C CA . ASP A 1 75 ? 4.866 -1.670 -13.261 1.00 91.81 75 ASP A CA 1
ATOM 552 C C . ASP A 1 75 ? 5.499 -2.750 -12.383 1.00 91.81 75 ASP A C 1
ATOM 554 O O . ASP A 1 75 ? 4.972 -3.854 -12.220 1.00 91.81 75 ASP A O 1
ATOM 558 N N . HIS A 1 76 ? 6.613 -2.408 -11.737 1.00 94.06 76 HIS A N 1
ATOM 559 C CA . HIS A 1 76 ? 7.203 -3.230 -10.685 1.00 94.06 76 HIS A CA 1
ATOM 560 C C . HIS A 1 76 ? 6.717 -2.765 -9.320 1.00 94.06 76 HIS A C 1
ATOM 562 O O . HIS A 1 76 ? 6.823 -1.586 -8.989 1.00 94.06 76 HIS A O 1
ATOM 568 N N . GLY A 1 77 ? 6.253 -3.694 -8.487 1.00 94.88 77 GLY A N 1
ATOM 569 C CA . GLY A 1 77 ? 5.805 -3.361 -7.143 1.00 94.88 77 GLY A CA 1
ATOM 570 C C . GLY A 1 77 ? 5.609 -4.565 -6.238 1.00 94.88 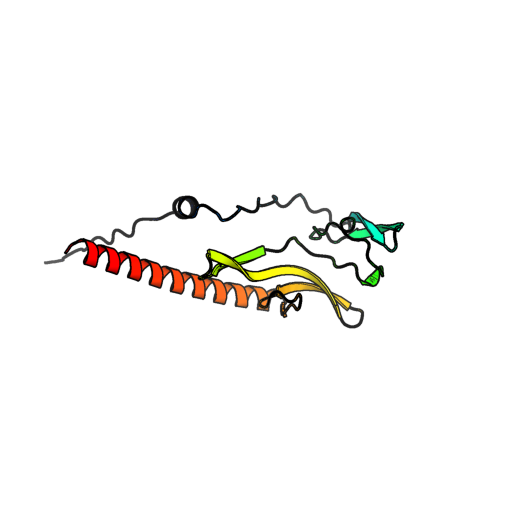77 GLY A C 1
ATOM 571 O O . GLY A 1 77 ? 5.573 -5.712 -6.688 1.00 94.88 77 GLY A O 1
ATOM 572 N N . THR A 1 78 ? 5.501 -4.303 -4.939 1.00 96.44 78 THR A N 1
ATOM 573 C CA . THR A 1 78 ? 5.076 -5.312 -3.962 1.00 96.44 78 THR A CA 1
ATOM 574 C C . THR A 1 78 ? 3.570 -5.540 -4.049 1.00 96.44 78 THR A C 1
ATOM 576 O O . THR A 1 78 ? 2.830 -4.699 -4.561 1.00 96.44 78 THR A O 1
ATOM 579 N N . MET A 1 79 ? 3.087 -6.628 -3.445 1.00 93.88 79 MET A N 1
ATOM 580 C CA . MET A 1 79 ? 1.664 -6.729 -3.132 1.00 93.88 79 MET A CA 1
ATOM 581 C C . MET A 1 79 ? 1.238 -5.574 -2.217 1.00 93.88 79 MET A C 1
ATOM 583 O O . MET A 1 79 ? 1.978 -5.248 -1.280 1.00 93.88 79 MET A O 1
ATOM 587 N N . PRO A 1 80 ? 0.064 -4.970 -2.456 1.00 93.44 80 PRO A N 1
ATOM 588 C CA . PRO A 1 80 ? -0.416 -3.886 -1.623 1.00 93.44 80 PRO A CA 1
ATOM 589 C C . PRO A 1 80 ? -0.761 -4.346 -0.207 1.00 93.44 80 PRO A C 1
ATOM 591 O O . PRO A 1 80 ? -1.233 -5.466 0.029 1.00 93.44 80 PRO A O 1
ATOM 594 N N . VAL A 1 81 ? -0.537 -3.444 0.743 1.00 95.19 81 VAL A N 1
ATOM 595 C CA . VAL A 1 81 ? -1.058 -3.513 2.105 1.00 95.19 81 VAL A CA 1
ATOM 596 C C . VAL A 1 81 ? -2.278 -2.609 2.163 1.00 95.19 81 VAL A C 1
ATOM 598 O O . VAL A 1 81 ? -2.164 -1.394 2.033 1.00 95.19 81 VAL A O 1
ATOM 601 N N . VAL A 1 82 ? -3.447 -3.214 2.362 1.00 94.75 82 VAL A N 1
ATOM 602 C CA . VAL A 1 82 ? -4.730 -2.514 2.268 1.00 94.75 82 VAL A CA 1
ATOM 603 C C . VAL A 1 82 ? -5.326 -2.282 3.653 1.00 94.75 82 VAL A C 1
ATOM 605 O O . VAL A 1 82 ? -5.525 -3.227 4.421 1.00 94.75 82 VAL A O 1
ATOM 608 N N . LEU A 1 83 ? -5.666 -1.030 3.957 1.00 94.12 83 LEU A N 1
ATOM 609 C CA . LEU A 1 83 ? -6.566 -0.677 5.048 1.00 94.12 83 LEU A CA 1
ATOM 610 C C . LEU A 1 83 ? -8.001 -0.674 4.537 1.00 94.12 83 LEU A C 1
ATOM 612 O O . LEU A 1 83 ? -8.345 0.025 3.583 1.00 94.12 83 LEU A O 1
ATOM 616 N N . ALA A 1 84 ? -8.848 -1.421 5.231 1.00 91.94 84 ALA A N 1
ATOM 617 C CA . ALA A 1 84 ? -10.250 -1.541 4.897 1.00 91.94 84 ALA A CA 1
ATOM 618 C C . ALA A 1 84 ? -11.111 -1.161 6.109 1.00 91.94 84 ALA A C 1
ATOM 620 O O . ALA A 1 84 ? -10.795 -1.551 7.238 1.00 91.94 84 ALA A O 1
ATOM 621 N N . VAL A 1 85 ? -12.179 -0.398 5.886 1.00 91.00 85 VAL A N 1
ATOM 622 C CA . VAL A 1 85 ? -13.091 0.076 6.936 1.00 91.00 85 VAL A CA 1
ATOM 623 C C . VAL A 1 85 ? -14.519 -0.401 6.673 1.00 91.00 85 VAL A C 1
ATOM 625 O O . VAL A 1 85 ? -14.943 -0.475 5.520 1.00 91.00 85 VAL A O 1
ATOM 628 N N . PRO A 1 86 ? -15.281 -0.753 7.722 1.00 91.69 86 PRO A N 1
ATOM 629 C CA . PRO A 1 86 ? -16.681 -1.109 7.562 1.00 91.69 86 PRO A CA 1
ATOM 630 C C . PRO A 1 86 ? -17.511 0.126 7.202 1.00 91.69 86 PRO A C 1
ATOM 632 O O . PRO A 1 86 ? -17.328 1.205 7.767 1.00 91.69 86 PRO A O 1
ATOM 635 N N . THR A 1 87 ? -18.472 -0.059 6.306 1.00 91.12 87 THR A N 1
ATOM 636 C CA . THR A 1 87 ?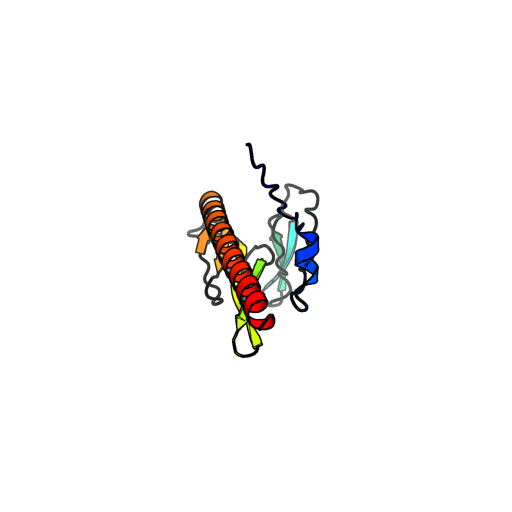 -19.455 0.955 5.914 1.00 91.12 87 THR A CA 1
ATOM 637 C C . THR A 1 87 ? -20.814 0.658 6.549 1.00 91.12 87 THR A C 1
ATOM 639 O O . THR A 1 87 ? -21.077 -0.444 7.039 1.00 91.12 87 THR A O 1
ATOM 642 N N . TYR A 1 88 ? -21.719 1.640 6.523 1.00 89.06 88 TYR A N 1
ATOM 643 C CA . TYR A 1 88 ? -23.079 1.467 7.042 1.00 89.06 88 TYR A CA 1
ATOM 644 C C . TYR A 1 88 ? -23.863 0.353 6.325 1.00 89.06 88 TYR A C 1
ATOM 646 O O . TYR A 1 88 ? -24.667 -0.327 6.959 1.00 89.06 88 TYR A O 1
ATOM 654 N N . SER A 1 89 ? -23.622 0.132 5.026 1.00 90.62 89 SER A N 1
ATOM 655 C CA . SER A 1 89 ? -24.274 -0.934 4.248 1.00 90.62 89 SER A CA 1
ATOM 656 C C . SER A 1 89 ? -23.793 -2.341 4.627 1.00 90.62 89 SER A C 1
ATOM 658 O O . SER A 1 89 ? -24.344 -3.323 4.133 1.00 90.62 89 SER A O 1
ATOM 660 N N . GLY A 1 90 ? -22.790 -2.453 5.506 1.00 86.75 90 GLY A N 1
ATOM 661 C CA . GLY A 1 90 ? -22.135 -3.713 5.851 1.00 86.75 90 GLY A CA 1
ATOM 662 C C . GLY A 1 90 ? -21.055 -4.130 4.851 1.00 86.75 90 GLY A C 1
ATOM 663 O O . GLY A 1 90 ? -20.414 -5.161 5.047 1.00 86.75 90 GLY A O 1
ATOM 664 N N . GLU A 1 91 ? -20.827 -3.334 3.804 1.00 90.56 91 GLU A N 1
ATOM 665 C CA . GLU A 1 91 ? -19.705 -3.516 2.888 1.00 90.56 91 GLU A CA 1
ATOM 666 C C . GLU A 1 91 ? -18.410 -2.998 3.520 1.00 90.56 91 GLU A C 1
ATOM 668 O O . GLU A 1 91 ? -18.428 -2.168 4.433 1.00 90.56 91 GLU A O 1
ATOM 673 N N . VAL A 1 92 ? -17.273 -3.490 3.038 1.00 88.44 92 VAL A N 1
ATOM 674 C CA . VAL A 1 92 ? -15.956 -3.020 3.466 1.00 88.44 92 VAL A CA 1
ATOM 675 C C . VAL A 1 92 ? -15.372 -2.166 2.349 1.00 88.44 92 VAL A C 1
ATOM 677 O O . VAL A 1 92 ? -15.206 -2.642 1.228 1.00 88.44 92 VAL A O 1
ATOM 680 N N . GLU A 1 93 ? -15.042 -0.923 2.670 1.00 89.62 93 GLU A N 1
ATOM 681 C CA . GLU A 1 93 ? -14.414 0.017 1.748 1.00 89.62 93 GLU A CA 1
ATOM 682 C C . GLU A 1 93 ? -12.900 0.014 1.958 1.00 89.62 93 GLU A C 1
ATOM 684 O O . GLU A 1 93 ? -12.418 0.055 3.093 1.00 89.62 93 GLU A O 1
ATOM 689 N N . LYS A 1 94 ? -12.139 -0.059 0.864 1.00 90.44 94 LYS A N 1
ATOM 690 C CA . LYS A 1 94 ? -10.681 0.087 0.892 1.00 90.44 94 LYS A CA 1
A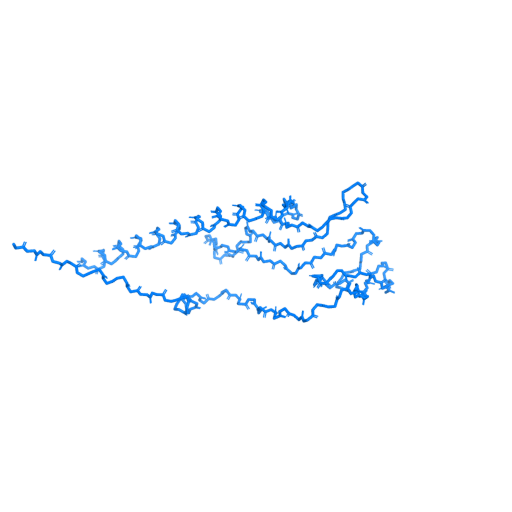TOM 691 C C . LYS A 1 94 ? -10.367 1.577 0.894 1.00 90.44 94 LYS A C 1
ATOM 693 O O . LYS A 1 94 ? -10.713 2.262 -0.056 1.00 90.44 94 LYS A O 1
ATOM 698 N N . VAL A 1 95 ? -9.736 2.060 1.955 1.00 90.56 95 VAL A N 1
ATOM 699 C CA . VAL A 1 95 ? -9.501 3.501 2.169 1.00 90.56 95 VAL A CA 1
ATOM 700 C C . VAL A 1 95 ? -8.023 3.872 2.196 1.00 90.56 95 VAL A C 1
ATOM 702 O O . VAL A 1 95 ? -7.679 5.043 2.316 1.00 90.56 95 VAL A O 1
ATOM 705 N N . LEU A 1 96 ? -7.140 2.876 2.139 1.00 94.25 96 LEU A N 1
ATOM 706 C CA . LEU A 1 96 ? -5.715 3.089 1.940 1.00 94.25 96 LEU A CA 1
ATOM 707 C C . LEU A 1 96 ? -5.107 1.844 1.303 1.00 94.25 96 LEU A C 1
ATOM 709 O O . LEU A 1 96 ? -5.258 0.746 1.840 1.00 94.25 96 LEU A O 1
ATOM 713 N N . ASP A 1 97 ? -4.390 2.024 0.209 1.00 95.81 97 ASP A N 1
ATOM 714 C CA . ASP A 1 97 ? -3.511 1.031 -0.393 1.00 95.81 97 ASP A CA 1
ATOM 715 C C . ASP A 1 97 ? -2.071 1.551 -0.304 1.00 95.81 97 ASP A C 1
ATOM 717 O O . ASP A 1 97 ? -1.793 2.700 -0.647 1.00 95.81 97 ASP A O 1
ATOM 721 N N . ALA A 1 98 ? -1.169 0.730 0.233 1.00 97.12 98 ALA A N 1
ATOM 722 C CA . ALA A 1 98 ? 0.237 1.064 0.388 1.00 97.12 98 ALA A CA 1
ATOM 723 C C . ALA A 1 98 ? 1.133 -0.016 -0.220 1.00 97.12 98 ALA A C 1
ATOM 725 O O . ALA A 1 98 ? 1.007 -1.197 0.118 1.00 97.12 98 ALA A O 1
ATOM 726 N N . ARG A 1 99 ? 2.103 0.375 -1.050 1.00 97.06 99 ARG A N 1
ATOM 727 C CA . ARG A 1 99 ? 3.059 -0.557 -1.671 1.00 97.06 99 ARG A CA 1
ATOM 728 C C . ARG A 1 99 ? 4.395 0.102 -1.984 1.00 97.06 99 ARG A C 1
ATOM 730 O O . ARG A 1 99 ? 4.495 1.322 -2.073 1.00 97.06 99 ARG A O 1
ATOM 737 N N . LEU A 1 100 ? 5.427 -0.712 -2.184 1.00 97.00 100 LEU A N 1
ATOM 738 C CA . LEU A 1 100 ? 6.614 -0.260 -2.905 1.00 97.00 100 LEU A CA 1
ATOM 739 C C . LEU A 1 100 ? 6.339 -0.383 -4.398 1.00 97.00 100 LEU A C 1
ATOM 741 O O . LEU A 1 100 ? 5.814 -1.412 -4.825 1.00 97.00 100 LEU A O 1
ATOM 745 N N . MET A 1 101 ? 6.710 0.629 -5.174 1.00 95.00 101 MET A N 1
ATOM 746 C CA . MET A 1 101 ? 6.670 0.549 -6.632 1.00 95.00 101 MET A CA 1
ATOM 747 C C . MET A 1 101 ? 7.818 1.315 -7.283 1.00 95.00 101 MET A C 1
ATOM 749 O O . MET A 1 101 ? 8.339 2.273 -6.704 1.00 95.00 101 MET A O 1
ATOM 753 N N . THR A 1 102 ? 8.202 0.893 -8.486 1.00 93.38 102 THR A N 1
ATOM 754 C CA . THR A 1 102 ? 9.025 1.710 -9.378 1.00 93.38 102 THR A CA 1
ATOM 755 C C . THR A 1 102 ? 8.130 2.738 -10.044 1.00 93.38 102 THR A C 1
ATOM 757 O O . THR A 1 102 ? 7.090 2.389 -10.588 1.00 93.38 102 THR A O 1
ATOM 760 N N . VAL A 1 103 ? 8.563 3.992 -10.032 1.00 88.50 103 VAL A N 1
ATOM 761 C CA . VAL A 1 103 ? 7.995 5.052 -10.864 1.00 88.50 103 VAL A CA 1
ATOM 762 C C . VAL A 1 103 ? 9.070 5.527 -11.831 1.00 88.50 103 VAL A C 1
ATOM 764 O O . VAL A 1 103 ? 10.225 5.714 -11.432 1.00 88.50 103 VAL A O 1
ATOM 767 N N . ASP A 1 104 ? 8.697 5.697 -13.097 1.00 83.38 104 ASP A N 1
ATOM 768 C CA . ASP A 1 104 ? 9.522 6.373 -14.096 1.00 83.38 104 ASP A CA 1
ATOM 769 C C . ASP A 1 104 ? 9.010 7.806 -14.241 1.00 83.38 104 ASP A C 1
ATOM 771 O O . ASP A 1 104 ? 7.945 8.063 -14.809 1.00 83.38 104 ASP A O 1
ATOM 775 N N . HIS A 1 105 ? 9.765 8.755 -13.690 1.00 72.69 105 HIS A N 1
ATOM 776 C CA . HIS A 1 105 ? 9.522 10.168 -13.929 1.00 72.69 105 HIS A CA 1
ATOM 777 C C . HIS A 1 105 ? 10.681 10.725 -14.744 1.00 72.69 105 HIS A C 1
ATOM 779 O O . HIS A 1 105 ? 11.820 10.777 -14.280 1.00 72.69 105 HIS A O 1
ATOM 785 N N . SER A 1 106 ? 10.395 11.203 -15.957 1.00 69.19 106 SER A N 1
ATOM 786 C CA . SER A 1 106 ? 11.372 11.872 -16.829 1.00 69.19 106 SER A CA 1
ATOM 787 C C . SER A 1 106 ? 12.610 11.036 -17.212 1.00 69.19 106 SER A C 1
ATOM 789 O O . SER A 1 106 ? 13.637 11.609 -17.574 1.00 69.19 106 SER A O 1
ATOM 791 N N . GLY A 1 107 ? 12.507 9.701 -17.197 1.00 74.56 107 GLY A N 1
ATOM 792 C CA . GLY A 1 107 ? 13.589 8.784 -17.566 1.00 74.56 107 GLY A CA 1
ATOM 793 C C . GLY A 1 107 ? 14.479 8.361 -16.397 1.00 74.56 107 GLY A C 1
ATOM 794 O O . GLY A 1 107 ? 15.487 7.686 -16.613 1.00 74.56 107 GLY A O 1
ATOM 795 N N . GLU A 1 108 ? 14.133 8.753 -15.168 1.00 81.19 108 GLU A N 1
ATOM 796 C CA . GLU A 1 108 ? 14.754 8.243 -13.950 1.00 81.19 108 GLU A CA 1
ATOM 797 C C . GLU A 1 108 ? 13.798 7.274 -13.249 1.00 81.19 108 GLU A C 1
ATOM 799 O O . GLU A 1 108 ? 12.762 7.668 -12.708 1.00 81.19 108 GLU A O 1
ATOM 804 N N . CYS A 1 109 ? 14.182 5.996 -13.218 1.00 85.81 109 CYS A N 1
ATOM 805 C CA . CYS A 1 109 ? 13.490 4.981 -12.434 1.00 85.81 109 CYS A CA 1
ATOM 806 C C . CYS A 1 109 ? 13.888 5.103 -10.962 1.00 85.81 109 CYS A C 1
ATOM 808 O O . CYS A 1 109 ? 15.060 4.945 -10.607 1.00 85.81 109 CYS A O 1
ATOM 810 N N . ARG A 1 110 ? 12.907 5.314 -10.084 1.00 91.44 110 ARG A N 1
ATOM 811 C CA . ARG A 1 110 ? 13.112 5.298 -8.630 1.00 91.44 110 ARG A CA 1
ATOM 812 C C . ARG A 1 110 ? 12.087 4.409 -7.945 1.00 91.44 110 ARG A C 1
ATOM 814 O O . ARG A 1 110 ? 10.944 4.319 -8.373 1.00 91.44 110 ARG A O 1
ATOM 821 N N . THR A 1 111 ? 12.498 3.769 -6.855 1.00 94.25 111 THR A N 1
ATOM 822 C CA . THR A 1 111 ? 11.574 3.041 -5.977 1.00 94.25 111 THR A CA 1
ATOM 823 C C . THR A 1 111 ? 11.006 4.000 -4.938 1.00 94.25 111 THR A C 1
ATOM 825 O O . THR A 1 111 ? 11.765 4.686 -4.252 1.00 94.25 111 THR A O 1
ATOM 828 N N . VAL A 1 112 ? 9.683 4.040 -4.820 1.00 95.94 112 VAL A N 1
ATOM 829 C CA . VAL A 1 112 ? 8.950 4.902 -3.884 1.00 95.94 112 VAL A CA 1
ATOM 830 C C . VAL A 1 112 ? 8.015 4.077 -3.013 1.00 95.94 112 VAL A C 1
ATOM 832 O O . VAL A 1 112 ? 7.650 2.949 -3.352 1.00 95.94 112 VAL A O 1
ATOM 835 N N . PHE A 1 113 ? 7.615 4.655 -1.886 1.00 97.56 113 PHE A N 1
ATOM 836 C CA . PHE A 1 113 ? 6.471 4.182 -1.125 1.00 97.56 113 PHE A CA 1
ATOM 837 C C . PHE A 1 113 ? 5.220 4.877 -1.666 1.00 97.56 113 PHE A C 1
ATOM 839 O O . PHE A 1 113 ? 5.039 6.076 -1.462 1.00 97.56 113 PHE A O 1
ATOM 846 N N . ALA A 1 114 ? 4.401 4.133 -2.399 1.00 97.12 114 ALA A N 1
ATOM 847 C CA . ALA A 1 114 ? 3.175 4.626 -3.006 1.00 97.12 114 ALA A CA 1
ATOM 848 C C . ALA A 1 114 ? 1.989 4.444 -2.058 1.00 97.12 114 ALA A C 1
ATOM 850 O O . ALA A 1 114 ? 1.826 3.373 -1.465 1.00 97.12 114 ALA A O 1
ATOM 851 N N . LEU A 1 115 ? 1.178 5.494 -1.936 1.00 96.88 115 LEU A N 1
ATOM 852 C CA . LEU A 1 115 ? -0.054 5.524 -1.155 1.00 96.88 115 LEU A CA 1
ATOM 853 C C . LEU A 1 115 ? -1.230 5.965 -2.025 1.00 96.88 115 LEU A C 1
ATOM 855 O O . LEU A 1 115 ? -1.301 7.136 -2.394 1.00 96.88 115 LEU A O 1
ATOM 859 N N . ASP A 1 116 ? -2.173 5.066 -2.275 1.00 95.31 116 ASP A N 1
ATOM 860 C CA . ASP A 1 116 ? -3.470 5.402 -2.862 1.00 95.31 116 ASP A CA 1
ATOM 8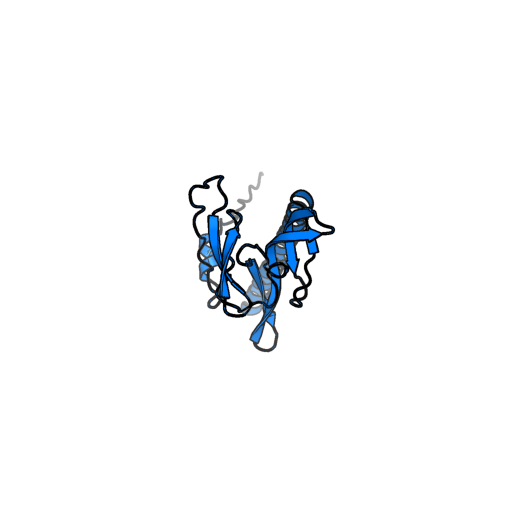61 C C . ASP A 1 116 ? -4.513 5.496 -1.735 1.00 95.31 116 ASP A C 1
ATOM 863 O O . ASP A 1 116 ? -4.873 4.508 -1.090 1.00 95.31 116 ASP A O 1
ATOM 867 N N . GLY A 1 117 ? -4.949 6.724 -1.449 1.00 90.44 117 GLY A N 1
ATOM 868 C CA . GLY A 1 117 ? -5.972 7.017 -0.442 1.00 90.44 117 GLY A CA 1
ATOM 869 C C . GLY A 1 117 ? -7.386 7.164 -1.007 1.00 90.44 117 GLY A C 1
ATOM 870 O O . GLY A 1 117 ? -8.317 7.358 -0.228 1.00 90.44 117 GLY A O 1
ATOM 871 N N . MET A 1 118 ? -7.547 7.116 -2.333 1.00 88.25 118 MET A N 1
ATOM 872 C CA . MET A 1 118 ? -8.818 7.357 -3.029 1.00 88.25 118 MET A CA 1
ATOM 873 C C . MET A 1 118 ? -9.356 6.101 -3.727 1.00 88.25 118 MET A C 1
ATOM 875 O O . MET A 1 118 ? -10.531 6.059 -4.091 1.00 88.25 118 MET A O 1
ATOM 879 N N . GLY A 1 119 ? -8.524 5.071 -3.881 1.00 86.00 119 GLY A N 1
ATOM 880 C CA . GLY A 1 119 ? -8.840 3.836 -4.587 1.00 86.00 119 GLY A CA 1
ATOM 881 C C . GLY A 1 119 ? -9.015 4.024 -6.094 1.00 86.00 119 GLY A C 1
ATOM 882 O O . GLY A 1 119 ? -9.677 3.199 -6.724 1.00 86.00 119 GLY A O 1
ATOM 883 N N . ASP A 1 120 ? -8.491 5.111 -6.663 1.00 87.38 120 ASP A N 1
ATOM 884 C CA . ASP A 1 120 ? -8.605 5.445 -8.086 1.00 87.38 120 ASP A CA 1
ATOM 885 C C . ASP A 1 120 ? -7.345 5.087 -8.890 1.00 87.38 120 ASP A C 1
ATOM 887 O O . ASP A 1 120 ? -7.328 5.250 -10.111 1.00 87.38 120 ASP A O 1
ATOM 891 N N . GLY A 1 121 ? -6.325 4.534 -8.227 1.00 85.56 121 GLY A N 1
ATOM 892 C CA . GLY A 1 121 ? -5.046 4.182 -8.831 1.00 85.56 121 GLY A CA 1
ATOM 893 C C . GLY A 1 121 ? -4.042 5.334 -8.862 1.00 85.56 121 GLY A C 1
ATOM 894 O O . GLY A 1 121 ? -2.875 5.090 -9.176 1.00 85.56 121 GLY A O 1
ATOM 895 N N . GLU A 1 122 ? -4.432 6.560 -8.498 1.00 89.50 122 GLU A N 1
ATOM 896 C CA . GLU A 1 122 ? -3.488 7.657 -8.316 1.00 89.50 122 GLU A CA 1
ATOM 897 C C . GLU A 1 122 ? -2.828 7.547 -6.938 1.00 89.50 122 GLU A C 1
ATOM 899 O O . GLU A 1 122 ? -3.475 7.430 -5.898 1.00 89.50 122 GLU A O 1
ATOM 904 N N . SER A 1 123 ? -1.496 7.566 -6.918 1.00 94.00 123 SER A N 1
ATOM 905 C CA . SER A 1 123 ? -0.723 7.367 -5.692 1.00 94.00 123 SER A CA 1
ATOM 906 C C . SER A 1 123 ? 0.089 8.602 -5.328 1.00 94.00 123 SER A C 1
ATOM 908 O O . SER A 1 123 ? 0.761 9.201 -6.166 1.00 94.00 123 SER A O 1
ATOM 910 N N . ALA A 1 124 ? 0.109 8.939 -4.040 1.00 95.81 124 ALA A N 1
ATOM 911 C CA . ALA A 1 124 ? 1.143 9.795 -3.485 1.00 95.81 124 ALA A CA 1
ATOM 912 C C . ALA A 1 124 ? 2.458 9.009 -3.412 1.00 95.81 124 ALA A C 1
ATOM 914 O O . ALA A 1 124 ? 2.530 7.954 -2.782 1.00 95.81 124 ALA A O 1
ATOM 915 N N . GLU A 1 125 ? 3.502 9.537 -4.041 1.00 95.94 125 GLU A N 1
ATOM 916 C CA . GLU A 1 125 ? 4.837 8.945 -4.051 1.00 95.94 125 GLU A CA 1
ATOM 917 C C . GLU A 1 125 ? 5.685 9.541 -2.926 1.00 95.94 125 GLU A C 1
ATOM 919 O O . GLU A 1 125 ? 6.040 10.722 -2.962 1.00 95.94 125 GLU A O 1
ATOM 924 N N . LEU A 1 126 ? 6.021 8.730 -1.925 1.00 96.88 126 LEU A N 1
ATOM 925 C CA . LEU A 1 126 ? 6.809 9.161 -0.775 1.00 96.88 126 LEU A CA 1
ATOM 926 C C . LEU A 1 126 ? 8.213 8.557 -0.811 1.00 96.88 126 LEU A C 1
ATOM 928 O O . LEU A 1 126 ? 8.397 7.369 -1.095 1.00 96.88 126 LEU A O 1
ATOM 932 N N . ASP A 1 127 ? 9.211 9.363 -0.450 1.00 96.25 127 ASP A N 1
ATOM 933 C CA . ASP A 1 127 ? 10.519 8.832 -0.074 1.00 96.25 127 ASP A CA 1
ATOM 934 C C . ASP A 1 127 ? 10.468 8.144 1.305 1.00 96.25 127 ASP A C 1
ATOM 936 O O . ASP A 1 127 ? 9.479 8.223 2.038 1.00 96.25 127 ASP A O 1
ATOM 940 N N . GLY A 1 128 ? 11.552 7.467 1.695 1.00 95.94 128 GLY A N 1
ATOM 941 C CA . GLY A 1 128 ? 11.597 6.739 2.966 1.00 95.94 128 GLY A CA 1
ATOM 942 C C . GLY A 1 128 ? 11.399 7.617 4.211 1.00 95.94 128 GLY A C 1
ATOM 943 O O . GLY A 1 128 ? 10.820 7.160 5.194 1.00 95.94 128 GLY A O 1
ATOM 944 N N . THR A 1 129 ? 11.831 8.881 4.182 1.00 97.94 129 THR A N 1
ATOM 945 C CA . THR A 1 129 ? 11.670 9.811 5.314 1.00 97.94 129 THR A CA 1
ATOM 946 C C . THR A 1 129 ? 10.220 10.269 5.427 1.00 97.94 129 THR A C 1
ATOM 948 O O . THR A 1 129 ? 9.646 10.266 6.516 1.00 97.94 129 THR A O 1
ATOM 951 N N . GLN A 1 130 ? 9.612 10.628 4.298 1.00 98.19 130 GLN A N 1
ATOM 952 C CA . GLN A 1 130 ? 8.207 11.017 4.216 1.00 98.19 130 GLN A CA 1
ATOM 953 C C . GLN A 1 130 ? 7.284 9.855 4.595 1.00 98.19 130 GLN A C 1
ATOM 955 O O . GLN A 1 130 ? 6.347 10.048 5.370 1.00 98.19 130 GLN A O 1
ATOM 960 N N . ALA A 1 131 ? 7.581 8.644 4.116 1.00 97.94 131 ALA A N 1
ATOM 961 C CA . ALA A 1 131 ? 6.831 7.437 4.444 1.00 97.94 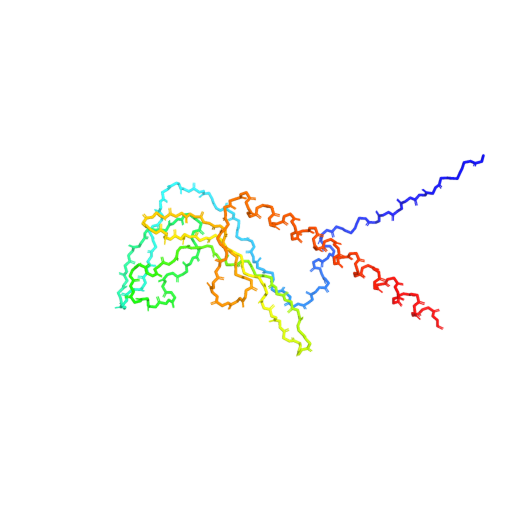131 ALA A CA 1
ATOM 962 C C . ALA A 1 131 ? 6.866 7.141 5.951 1.00 97.94 131 ALA A C 1
ATOM 964 O O . ALA A 1 131 ? 5.821 6.902 6.552 1.00 97.94 131 ALA A O 1
ATOM 965 N N . LEU A 1 132 ? 8.038 7.224 6.592 1.00 98.25 132 LEU A N 1
ATOM 966 C CA . LEU A 1 132 ? 8.153 7.048 8.044 1.00 98.25 132 LEU A CA 1
ATOM 967 C C . LEU A 1 132 ? 7.356 8.106 8.817 1.00 98.25 132 LEU A C 1
ATOM 969 O O . LEU A 1 132 ? 6.608 7.760 9.728 1.00 98.25 132 LEU A O 1
ATOM 973 N N . ALA A 1 133 ? 7.453 9.376 8.419 1.00 98.12 133 ALA A N 1
ATOM 974 C CA . ALA A 1 133 ? 6.697 10.450 9.057 1.00 98.12 133 ALA A CA 1
ATOM 975 C C . ALA A 1 133 ? 5.175 10.255 8.921 1.00 98.12 133 ALA A C 1
ATOM 977 O O . ALA A 1 133 ? 4.430 10.495 9.873 1.00 98.12 133 ALA A O 1
ATOM 978 N N . PHE A 1 134 ? 4.708 9.793 7.757 1.00 97.44 134 PHE A N 1
ATOM 979 C CA . PHE A 1 134 ? 3.311 9.420 7.547 1.00 97.44 134 PHE A CA 1
ATOM 980 C C . PHE A 1 134 ? 2.893 8.260 8.462 1.00 97.44 134 PHE A C 1
ATOM 982 O O . PHE A 1 134 ? 1.860 8.348 9.128 1.00 97.44 134 PHE A O 1
ATOM 989 N N . LEU A 1 135 ? 3.702 7.200 8.553 1.00 97.69 135 LEU A N 1
ATOM 990 C CA . LEU A 1 135 ? 3.407 6.047 9.407 1.00 97.69 135 LEU A CA 1
ATOM 991 C C . LEU A 1 135 ? 3.343 6.431 10.891 1.00 97.69 135 LEU A C 1
ATOM 993 O O . LEU A 1 135 ? 2.446 5.969 11.595 1.00 97.69 135 LEU A O 1
ATOM 997 N N . ASP A 1 136 ? 4.214 7.324 11.362 1.00 98.12 136 ASP A N 1
ATOM 998 C CA . ASP A 1 136 ? 4.154 7.846 12.732 1.00 98.12 136 ASP A CA 1
ATOM 999 C C . ASP A 1 136 ? 2.834 8.588 13.001 1.00 98.12 136 ASP A C 1
ATOM 1001 O O . ASP A 1 136 ? 2.184 8.375 14.032 1.00 98.12 136 ASP A O 1
ATOM 1005 N N . GLN A 1 137 ? 2.391 9.430 12.061 1.00 98.06 137 GLN A N 1
ATOM 1006 C CA . GLN A 1 137 ? 1.102 10.122 12.157 1.00 98.06 137 GLN A CA 1
ATOM 1007 C C . GLN A 1 137 ? -0.074 9.139 12.149 1.00 98.06 137 GLN A C 1
ATOM 1009 O O . GLN A 1 137 ? -1.002 9.277 12.952 1.00 98.06 137 GLN A O 1
ATOM 1014 N N . TYR A 1 138 ? -0.018 8.130 11.280 1.00 96.38 138 TYR A N 1
ATOM 1015 C CA . TYR A 1 138 ? -1.032 7.090 11.165 1.00 96.38 138 TYR A CA 1
ATOM 1016 C C . TYR A 1 138 ? -1.151 6.265 12.459 1.00 96.38 138 TYR A C 1
ATOM 1018 O O . TYR A 1 138 ? -2.248 6.073 12.987 1.00 96.38 138 TYR A O 1
ATOM 1026 N N . MET A 1 139 ? -0.025 5.863 13.052 1.00 97.56 139 MET A N 1
ATOM 1027 C CA . MET A 1 139 ? 0.002 5.145 14.331 1.00 97.56 139 MET A CA 1
ATOM 1028 C C . MET A 1 139 ? -0.530 6.005 15.484 1.00 97.56 139 MET A C 1
ATOM 1030 O O . MET A 1 139 ? -1.334 5.536 16.294 1.00 97.56 139 MET A O 1
ATOM 1034 N N . ALA A 1 140 ? -0.154 7.286 15.534 1.00 97.69 140 ALA A N 1
ATOM 1035 C CA . ALA A 1 140 ? -0.683 8.223 16.522 1.00 97.69 140 ALA A CA 1
ATOM 1036 C C . ALA A 1 140 ? -2.203 8.424 16.384 1.00 97.69 140 ALA A C 1
ATOM 1038 O O . ALA A 1 140 ? -2.902 8.603 17.385 1.00 97.69 140 ALA A O 1
ATOM 1039 N N . HIS A 1 141 ? -2.733 8.386 15.158 1.00 97.31 141 HIS A N 1
ATOM 1040 C CA . HIS A 1 141 ? -4.172 8.397 14.914 1.00 97.31 141 HIS A CA 1
ATOM 1041 C C . HIS A 1 141 ? -4.843 7.115 15.434 1.00 97.31 141 HIS A C 1
ATOM 1043 O O . HIS A 1 141 ? -5.832 7.200 16.165 1.00 97.31 141 HIS A O 1
ATOM 1049 N N . GLY A 1 142 ? -4.272 5.941 15.151 1.00 96.44 142 GLY A N 1
ATOM 1050 C CA . GLY A 1 142 ? -4.775 4.654 15.640 1.00 96.44 142 GLY A CA 1
ATOM 1051 C C . GLY A 1 142 ? -4.876 4.573 17.169 1.00 96.44 142 GLY A C 1
ATOM 1052 O O . GLY A 1 142 ? -5.888 4.115 17.702 1.00 96.44 142 GLY A O 1
ATOM 1053 N N . GLU A 1 143 ? -3.886 5.093 17.899 1.00 98.25 143 GLU A N 1
ATOM 1054 C CA . GLU A 1 143 ? -3.943 5.146 19.368 1.00 98.25 143 GLU A CA 1
ATOM 1055 C C . GLU A 1 143 ? -5.071 6.059 19.885 1.00 98.25 143 GLU A C 1
ATOM 1057 O O . GLU A 1 143 ? -5.725 5.740 20.883 1.00 98.25 143 GLU A O 1
ATOM 1062 N N . LYS A 1 144 ? -5.381 7.157 19.180 1.00 98.25 144 LYS A N 1
ATOM 1063 C CA . LYS A 1 144 ? -6.544 8.000 19.512 1.00 98.25 144 LYS A CA 1
ATOM 1064 C C . LYS A 1 144 ? -7.859 7.250 19.296 1.00 98.25 144 LYS A C 1
ATOM 1066 O O . LYS A 1 144 ? -8.723 7.296 20.170 1.00 98.25 144 LYS A O 1
ATOM 1071 N N . LEU A 1 145 ? -8.004 6.525 18.184 1.00 97.81 145 LEU A N 1
ATOM 1072 C CA . LEU A 1 145 ? -9.193 5.703 17.917 1.00 97.81 145 LEU A CA 1
ATOM 1073 C C . LEU A 1 145 ? -9.382 4.625 18.988 1.00 97.81 145 LEU A C 1
ATOM 1075 O O . LEU A 1 145 ? -10.479 4.445 19.513 1.00 97.81 145 LEU A O 1
ATOM 1079 N N . LYS A 1 146 ? -8.298 3.958 19.386 1.00 98.19 146 LYS A N 1
ATOM 1080 C CA . LYS A 1 146 ? -8.315 2.975 20.472 1.00 98.19 146 LYS A CA 1
ATOM 1081 C C . LYS A 1 146 ? -8.787 3.582 21.792 1.00 98.19 146 LYS A C 1
ATOM 1083 O O . LYS A 1 146 ? -9.575 2.954 22.497 1.00 98.19 146 LYS A O 1
ATOM 1088 N N . SER A 1 147 ? -8.354 4.801 22.115 1.00 98.25 147 SER A N 1
ATOM 1089 C CA . SER A 1 147 ? -8.835 5.515 23.302 1.00 98.25 147 SER A CA 1
ATOM 1090 C C . SER A 1 147 ? -10.343 5.784 23.250 1.00 98.25 147 SER A C 1
ATOM 1092 O O . SER A 1 147 ? -11.023 5.624 24.263 1.00 98.25 147 SER A O 1
ATOM 1094 N N . LEU A 1 148 ? -10.889 6.139 22.081 1.00 98.38 148 LEU A N 1
ATOM 1095 C CA . LEU A 1 148 ? -12.335 6.328 21.907 1.00 98.38 148 LEU A CA 1
ATOM 1096 C C . LEU A 1 148 ? -13.109 5.020 22.105 1.00 98.38 148 LEU A C 1
ATOM 1098 O O . LEU A 1 148 ? -14.119 5.008 22.803 1.00 98.38 148 LEU A O 1
ATOM 1102 N N . VAL A 1 149 ? -12.608 3.905 21.568 1.00 98.25 149 VAL A N 1
ATOM 1103 C CA . VAL A 1 149 ? -13.221 2.581 21.772 1.00 98.25 149 VAL A CA 1
ATOM 1104 C C . VAL A 1 149 ? -13.215 2.190 23.252 1.00 98.25 149 VAL A C 1
ATOM 1106 O O . VAL A 1 149 ? -14.205 1.678 23.765 1.00 98.25 149 VAL A O 1
ATOM 1109 N N . GLN A 1 150 ? -12.132 2.471 23.977 1.00 98.12 150 GLN A N 1
ATOM 1110 C CA . GLN A 1 150 ? -12.072 2.221 25.421 1.00 98.12 150 GLN A CA 1
ATOM 1111 C C . GLN A 1 150 ? -13.100 3.051 26.204 1.00 98.12 150 GLN A C 1
ATOM 1113 O O . GLN A 1 150 ? -13.692 2.545 27.156 1.00 98.12 150 GLN A O 1
ATOM 1118 N N . GLN A 1 151 ? -13.328 4.304 25.801 1.00 98.25 151 GLN A N 1
ATOM 1119 C CA . GLN A 1 151 ? -14.366 5.152 26.392 1.00 98.25 151 GLN A CA 1
ATOM 1120 C C . GLN A 1 151 ? -15.769 4.606 26.113 1.00 98.25 151 GLN A C 1
ATOM 1122 O O . GLN A 1 151 ? -16.572 4.534 27.040 1.00 98.25 151 GLN A O 1
ATOM 1127 N N . LEU A 1 152 ? -16.046 4.168 24.879 1.00 97.81 152 LEU A N 1
ATOM 1128 C CA . LEU A 1 152 ? -17.316 3.535 24.515 1.00 97.81 152 LEU A CA 1
ATOM 1129 C C . LEU A 1 152 ? -17.610 2.317 25.403 1.00 97.81 152 LEU A C 1
ATOM 1131 O O . LEU A 1 152 ? -18.662 2.265 26.032 1.00 97.81 152 LEU A O 1
ATOM 1135 N N . ILE A 1 153 ? -16.645 1.402 25.546 1.00 98.12 153 ILE A N 1
ATOM 1136 C CA . ILE A 1 153 ? -16.785 0.204 26.394 1.00 98.12 153 ILE A CA 1
ATOM 1137 C C . ILE A 1 153 ? -17.112 0.582 27.848 1.00 98.12 153 ILE A C 1
ATOM 1139 O O . ILE A 1 153 ? -17.924 -0.070 28.506 1.00 98.12 153 ILE A O 1
ATOM 1143 N N . ALA A 1 154 ? -16.480 1.635 28.376 1.00 97.06 154 ALA A N 1
ATOM 1144 C CA . ALA A 1 154 ? -16.741 2.101 29.735 1.00 97.06 154 ALA A CA 1
ATOM 1145 C C . ALA A 1 154 ? -18.162 2.672 29.901 1.00 97.06 154 ALA A C 1
ATOM 1147 O O . ALA A 1 154 ? -18.782 2.462 30.945 1.00 97.06 154 ALA A O 1
ATOM 1148 N N . ILE A 1 155 ? -18.677 3.371 28.884 1.00 97.44 155 ILE A N 1
ATOM 1149 C CA . ILE A 1 155 ? -20.047 3.902 28.864 1.00 97.44 155 ILE A CA 1
ATOM 1150 C C . ILE A 1 155 ? -21.056 2.750 28.841 1.00 97.44 155 ILE A C 1
ATOM 1152 O O . ILE A 1 155 ? -21.929 2.698 29.705 1.00 97.44 155 ILE A O 1
ATOM 1156 N N . GLU A 1 156 ? -20.888 1.786 27.934 1.00 96.88 156 GLU A N 1
ATOM 1157 C CA . GLU A 1 156 ? -21.771 0.617 27.814 1.00 96.88 156 GLU A CA 1
ATOM 1158 C C . GLU A 1 156 ? -21.846 -0.180 29.127 1.00 96.88 156 GLU A C 1
ATOM 1160 O O . GLU A 1 156 ? -22.927 -0.579 29.567 1.00 96.88 156 GLU A O 1
ATOM 1165 N N . ALA A 1 157 ? -20.709 -0.360 29.809 1.00 95.88 157 ALA A N 1
ATOM 1166 C CA . ALA A 1 157 ? -20.658 -1.033 31.105 1.00 95.88 157 ALA A CA 1
ATOM 1167 C C . ALA A 1 157 ? -21.420 -0.274 32.209 1.00 95.88 157 ALA A C 1
ATOM 1169 O O . ALA A 1 157 ? -22.007 -0.897 33.094 1.00 95.88 157 ALA A O 1
ATOM 1170 N N . ALA A 1 158 ? -21.418 1.061 32.172 1.00 94.94 158 ALA A N 1
ATOM 1171 C CA . ALA A 1 158 ? -22.144 1.889 33.131 1.00 94.94 158 ALA A CA 1
ATOM 1172 C C . ALA A 1 158 ? -23.658 1.925 32.853 1.00 94.94 158 ALA A C 1
ATOM 1174 O O . ALA A 1 158 ? -24.448 2.048 33.791 1.00 94.94 158 ALA A O 1
ATOM 1175 N N . GLU A 1 159 ? -24.064 1.818 31.586 1.00 94.62 159 GLU A N 1
ATOM 1176 C CA . GLU A 1 159 ? -25.471 1.772 31.176 1.00 94.62 159 GLU A CA 1
ATOM 1177 C C . GLU A 1 159 ? -26.112 0.411 31.460 1.00 94.62 159 GLU A C 1
ATOM 1179 O O . GLU A 1 159 ? -27.216 0.368 31.995 1.00 94.62 159 GLU A O 1
ATOM 1184 N N . GLY A 1 160 ? -25.407 -0.694 31.193 1.00 86.06 160 GLY A N 1
ATOM 1185 C CA . GLY A 1 160 ? -25.905 -2.050 31.454 1.00 86.06 160 GLY A CA 1
ATOM 1186 C C . GLY A 1 160 ? -26.015 -2.432 32.938 1.00 86.06 160 GLY A C 1
ATOM 1187 O O . GLY A 1 160 ? -26.561 -3.484 33.259 1.00 86.06 160 GLY A O 1
ATOM 1188 N N . ALA A 1 161 ? -25.495 -1.604 33.847 1.00 66.00 161 ALA A N 1
ATOM 1189 C CA . ALA A 1 161 ? -25.582 -1.799 35.296 1.00 66.00 161 ALA A CA 1
ATOM 1190 C C . ALA A 1 161 ? -26.816 -1.132 35.945 1.00 66.00 161 ALA A C 1
ATOM 1192 O O . ALA A 1 161 ? -26.956 -1.186 37.170 1.00 66.00 161 ALA A O 1
ATOM 1193 N N . ARG A 1 162 ? -27.670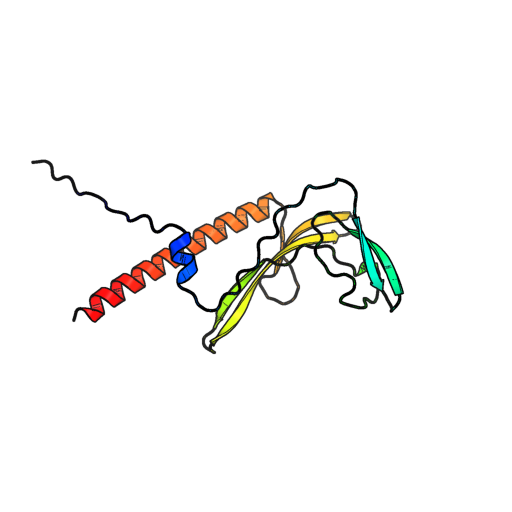 -0.470 35.153 1.00 56.34 162 ARG A N 1
ATOM 1194 C CA . ARG A 1 162 ? -28.913 0.186 35.593 1.00 56.34 162 ARG A CA 1
ATOM 1195 C C . ARG A 1 162 ? -30.131 -0.688 35.329 1.00 56.34 162 ARG A C 1
ATOM 1197 O O . ARG A 1 162 ? -31.059 -0.611 36.164 1.00 56.34 162 ARG A O 1
#

Foldseek 3Di:
DDDDDDDPPDPPDPVNVVVPDPDDPDDDPDDQPDDDPAFDWDWAAEPNDTDTDGADSQFPDPRHPDHHHDPVPDKGKHAWDWDWDADPVRDIHTQKTWIWIWDDDPNDTDIFTWIDRPPPPDTDTHDPVRVVVVVVVVVVVVVVVVVVVVVVVVVVVVVVVD

InterPro domains:
  IPR054202 Protein of unknown function DUF6907 [PF21848] (43-153)

pLDDT: mean 81.74, std 21.39, range [36.56, 98.38]

Sequence (162 aa):
MSSTVPNHLSQVTAAKVRAALPGIPQQPAREAADRSDAPTLSPALVQGQTIYIECPDYCQADHMAEDIAFIGDIDHGTMPVVLAVPTYSGEVEKVLDARLMTVDHSGECRTVFALDGMGDGESAELDGTQALAFLDQYMAHGEKLKSLVQQLIAIEAAEGAR

Secondary structure (DSSP, 8-state):
---PPP-------HHHHTTS-TT-------------SSPEEEEEEETTEEEEEEE-TT----TTSS-BS-GGG---BPPPEEEEEE-TTS-EEEEEEEEEEEEEETTEEEEEEEEESSSSS--EEE-HHHHHHHHHHHHHHHHHHHHHHHHHHHHHHHHTT-